Protein AF-S3ZGA6-F1 (afdb_monomer)

Organism: NCBI:txid1286094

Structure (mmCIF, N/CA/C/O backbone):
data_AF-S3ZGA6-F1
#
_entry.id   AF-S3ZGA6-F1
#
loop_
_atom_site.group_PDB
_atom_site.id
_atom_site.type_symbol
_atom_site.label_atom_id
_atom_site.label_alt_id
_atom_site.label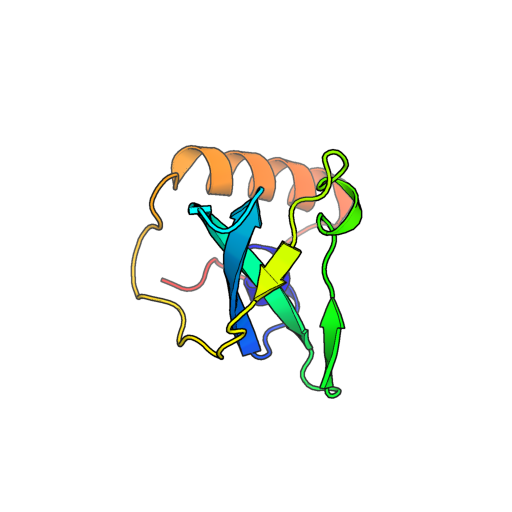_comp_id
_atom_site.label_asym_id
_atom_site.label_entity_id
_atom_site.label_seq_id
_atom_site.pdbx_PDB_ins_code
_atom_site.Cartn_x
_atom_site.Cartn_y
_atom_site.Cartn_z
_atom_site.occupancy
_atom_site.B_iso_or_equiv
_atom_site.auth_seq_id
_atom_site.auth_comp_id
_atom_site.auth_asym_id
_atom_site.auth_atom_id
_atom_site.pdbx_PDB_model_num
ATOM 1 N N . MET A 1 1 ? 5.023 2.648 -4.435 1.00 85.31 1 MET A N 1
ATOM 2 C CA . MET A 1 1 ? 5.420 1.781 -3.299 1.00 85.31 1 MET A CA 1
ATOM 3 C C . MET A 1 1 ? 6.279 0.657 -3.853 1.00 85.31 1 MET A C 1
ATOM 5 O O . MET A 1 1 ? 5.884 0.090 -4.860 1.00 85.31 1 MET A O 1
ATOM 9 N N . ILE A 1 2 ? 7.399 0.307 -3.208 1.00 90.25 2 ILE A N 1
ATOM 10 C CA . ILE A 1 2 ? 8.396 -0.618 -3.779 1.00 90.25 2 ILE A CA 1
ATOM 11 C C . ILE A 1 2 ? 7.839 -1.984 -4.209 1.00 90.25 2 ILE A C 1
ATOM 13 O O . ILE A 1 2 ? 8.232 -2.503 -5.243 1.00 90.25 2 ILE A O 1
ATOM 17 N N . VAL A 1 3 ? 6.882 -2.550 -3.471 1.00 91.50 3 VAL A N 1
ATOM 18 C CA . VAL A 1 3 ? 6.244 -3.825 -3.845 1.00 91.50 3 VAL A CA 1
ATOM 19 C C . VAL A 1 3 ? 5.494 -3.694 -5.176 1.00 91.50 3 VAL A C 1
ATOM 21 O O . VAL A 1 3 ? 5.613 -4.563 -6.032 1.00 91.50 3 VAL A O 1
ATOM 24 N N . ASN A 1 4 ? 4.783 -2.582 -5.378 1.00 91.50 4 ASN A N 1
ATOM 25 C CA . ASN A 1 4 ? 4.085 -2.291 -6.630 1.00 91.50 4 ASN A CA 1
ATOM 26 C C . ASN A 1 4 ? 5.070 -2.045 -7.791 1.00 91.50 4 ASN A C 1
ATOM 28 O O . ASN A 1 4 ? 4.803 -2.482 -8.899 1.00 91.50 4 ASN A O 1
ATOM 32 N N . ASP A 1 5 ? 6.236 -1.430 -7.544 1.00 89.25 5 ASP A N 1
ATOM 33 C CA . ASP A 1 5 ? 7.291 -1.289 -8.571 1.00 89.25 5 ASP A CA 1
ATOM 34 C C . ASP A 1 5 ? 7.839 -2.643 -9.048 1.00 89.25 5 ASP A C 1
ATOM 36 O O . ASP A 1 5 ? 8.181 -2.802 -10.215 1.00 89.25 5 ASP A O 1
ATOM 40 N N . ILE A 1 6 ? 7.944 -3.619 -8.142 1.00 90.00 6 ILE A N 1
ATOM 41 C CA . ILE A 1 6 ? 8.525 -4.935 -8.442 1.00 90.00 6 ILE A CA 1
ATOM 42 C C . ILE A 1 6 ? 7.497 -5.865 -9.092 1.00 90.00 6 ILE A C 1
ATOM 44 O O . ILE A 1 6 ? 7.822 -6.571 -10.044 1.00 90.00 6 ILE A O 1
ATOM 48 N N . PHE A 1 7 ? 6.272 -5.894 -8.563 1.00 90.25 7 PHE A N 1
ATOM 49 C CA . PHE A 1 7 ? 5.265 -6.893 -8.931 1.00 90.25 7 PHE A CA 1
ATOM 50 C C . PHE A 1 7 ? 4.088 -6.335 -9.739 1.00 90.25 7 PHE A C 1
ATOM 52 O O . PHE A 1 7 ? 3.253 -7.110 -10.208 1.00 90.25 7 PHE A O 1
ATOM 59 N N . GLY A 1 8 ? 3.990 -5.013 -9.896 1.00 91.00 8 GLY A N 1
ATOM 60 C CA . GLY A 1 8 ? 2.821 -4.359 -10.477 1.00 91.00 8 GLY A CA 1
ATOM 61 C C . GLY A 1 8 ? 1.556 -4.595 -9.648 1.00 91.00 8 GLY A C 1
ATOM 62 O O . GLY A 1 8 ? 1.611 -4.764 -8.426 1.00 91.00 8 GLY A O 1
ATOM 63 N N . GLY A 1 9 ? 0.415 -4.634 -10.335 1.00 93.50 9 GLY A N 1
ATOM 64 C CA . GLY A 1 9 ? -0.903 -4.783 -9.721 1.00 93.50 9 GLY A CA 1
ATOM 65 C C . GLY A 1 9 ? -1.483 -3.459 -9.228 1.00 93.50 9 GLY A C 1
ATOM 66 O O . GLY A 1 9 ? -1.053 -2.380 -9.644 1.00 93.50 9 GLY A O 1
ATOM 67 N N . ASP A 1 10 ? -2.464 -3.558 -8.338 1.00 95.12 10 ASP A N 1
ATOM 68 C CA . ASP A 1 10 ? -3.189 -2.407 -7.813 1.00 95.12 10 ASP A CA 1
ATOM 69 C C . ASP A 1 10 ? -2.522 -1.884 -6.543 1.00 95.12 10 ASP A C 1
ATOM 71 O O . ASP A 1 10 ? -2.242 -2.637 -5.607 1.00 95.12 10 ASP A O 1
ATOM 75 N N . LEU A 1 11 ? -2.329 -0.570 -6.482 1.00 94.69 11 LEU A N 1
ATOM 76 C CA . LEU A 1 11 ? -1.938 0.112 -5.258 1.00 94.69 11 LEU A CA 1
ATOM 77 C C . LEU A 1 11 ? -3.203 0.451 -4.462 1.00 94.69 11 LEU A C 1
ATOM 79 O O . LEU A 1 11 ? -4.089 1.141 -4.968 1.00 94.69 11 LEU A O 1
ATOM 83 N N . LEU A 1 12 ? -3.293 -0.029 -3.224 1.00 96.06 12 LEU A N 1
ATOM 84 C CA . LEU A 1 12 ? -4.414 0.257 -2.334 1.00 96.06 12 LEU A CA 1
ATOM 85 C C . LEU A 1 12 ? -4.026 1.287 -1.283 1.00 96.06 12 LEU A C 1
ATOM 87 O O . LEU A 1 12 ? -2.880 1.339 -0.832 1.00 96.06 12 LEU A O 1
ATOM 91 N N . VAL A 1 13 ? -5.014 2.083 -0.881 1.00 96.06 13 VAL A N 1
ATOM 92 C CA . VAL A 1 13 ? -4.940 2.965 0.280 1.00 96.06 13 VAL A CA 1
ATOM 93 C C . VAL A 1 13 ? -6.175 2.778 1.152 1.00 96.06 13 VAL A C 1
ATOM 95 O O . VAL A 1 13 ? -7.284 2.646 0.634 1.00 96.06 13 VAL A O 1
ATOM 98 N N . GLY A 1 14 ? -5.991 2.809 2.466 1.00 96.75 14 GLY A N 1
ATOM 99 C CA . GLY A 1 14 ? -7.061 2.815 3.458 1.00 96.75 14 GLY A CA 1
ATOM 100 C C . GLY A 1 14 ? -6.797 3.849 4.545 1.00 96.75 14 GLY A C 1
ATOM 101 O O . GLY A 1 14 ? -5.659 4.267 4.762 1.00 96.75 14 GLY A O 1
ATOM 102 N N . GLU A 1 15 ? -7.849 4.283 5.224 1.00 97.75 15 GLU A N 1
ATOM 103 C CA . GLU A 1 15 ? -7.756 5.182 6.370 1.00 97.75 15 GLU A CA 1
ATOM 104 C C . GLU A 1 15 ? -7.402 4.399 7.630 1.00 97.75 15 GLU A C 1
ATOM 106 O O . GLU A 1 15 ? -8.024 3.386 7.932 1.00 97.75 15 GLU A O 1
ATOM 111 N N . VAL A 1 16 ? -6.441 4.892 8.405 1.00 97.62 16 VAL A N 1
ATOM 112 C CA . VAL A 1 16 ? -6.102 4.344 9.719 1.00 97.62 16 VAL A CA 1
ATOM 113 C C . VAL A 1 16 ? -6.916 5.079 10.772 1.00 97.62 16 VAL A C 1
ATOM 115 O O . VAL A 1 16 ? -6.761 6.291 10.937 1.00 97.62 16 VAL A O 1
ATOM 118 N N . HIS A 1 17 ? -7.754 4.348 11.496 1.00 97.25 17 HIS A N 1
ATOM 119 C CA . HIS A 1 17 ? -8.576 4.865 12.586 1.00 97.25 17 HIS A CA 1
ATOM 120 C C . HIS A 1 17 ? -8.132 4.285 13.927 1.00 97.25 17 HIS A C 1
ATOM 122 O O . HIS A 1 17 ? -7.773 3.114 14.006 1.00 97.25 17 HIS A O 1
ATOM 128 N N . LEU A 1 18 ? -8.185 5.091 14.983 1.00 97.25 18 LEU A N 1
ATOM 129 C CA . LEU A 1 18 ? -8.024 4.667 16.374 1.00 97.25 18 LEU A CA 1
ATOM 130 C C . LEU A 1 18 ? -9.094 5.378 17.201 1.00 97.25 18 LEU A C 1
ATOM 132 O O . LEU A 1 18 ? -9.250 6.590 17.082 1.00 97.25 18 LEU A O 1
ATOM 136 N N . ASP A 1 19 ? -9.864 4.623 17.984 1.00 95.62 19 ASP A N 1
ATOM 137 C CA . ASP A 1 19 ? -10.952 5.151 18.821 1.00 95.62 19 ASP A CA 1
ATOM 138 C C . ASP A 1 19 ? -11.937 6.071 18.062 1.00 95.62 19 ASP A C 1
ATOM 140 O O . ASP A 1 19 ? -12.462 7.046 18.595 1.00 95.62 19 ASP A O 1
ATOM 144 N N . GLY A 1 20 ? -12.185 5.760 16.783 1.00 93.31 20 GLY A N 1
ATOM 145 C CA . GLY A 1 20 ? -13.087 6.509 15.899 1.00 93.31 20 GLY A CA 1
ATOM 146 C C . GLY A 1 20 ? -12.497 7.778 15.269 1.00 93.31 20 GLY A C 1
ATOM 147 O O . GLY A 1 20 ? -13.185 8.428 14.485 1.00 93.31 20 GLY A O 1
ATOM 148 N N . ALA A 1 21 ? -11.245 8.132 15.574 1.00 96.75 21 ALA A N 1
ATOM 149 C CA . ALA A 1 21 ? -10.535 9.244 14.947 1.00 96.75 21 ALA A CA 1
ATOM 150 C C . ALA A 1 21 ? -9.616 8.753 13.818 1.00 96.75 21 ALA A C 1
ATOM 152 O O . ALA A 1 21 ? -8.929 7.742 13.965 1.00 96.75 21 ALA A O 1
ATOM 153 N N . GLN A 1 22 ? -9.558 9.491 12.705 1.00 96.88 22 GLN A N 1
ATOM 154 C CA . GLN A 1 22 ? -8.654 9.198 11.591 1.00 96.88 22 GLN A CA 1
ATOM 155 C C . GLN A 1 22 ? -7.259 9.783 11.868 1.00 96.88 22 GLN A C 1
ATOM 157 O O . GLN A 1 22 ? -7.118 10.961 12.191 1.00 96.88 22 GLN A O 1
ATOM 162 N N . HIS A 1 23 ? -6.226 8.945 11.754 1.00 95.38 23 HIS A N 1
ATOM 163 C CA . HIS A 1 23 ? -4.836 9.283 12.087 1.00 95.38 23 HIS A CA 1
ATOM 164 C C . HIS A 1 23 ? -3.883 9.261 10.887 1.00 95.38 23 HIS A C 1
ATOM 166 O O . HIS A 1 23 ? -2.724 9.658 11.013 1.00 95.38 23 HIS A O 1
ATOM 172 N N . GLY A 1 24 ? -4.336 8.788 9.728 1.00 94.19 24 GLY A N 1
ATOM 173 C CA . GLY A 1 24 ? -3.515 8.741 8.527 1.00 94.19 24 GLY A CA 1
ATOM 174 C C . GLY A 1 24 ? -3.997 7.723 7.508 1.00 94.19 24 GLY A C 1
ATOM 175 O O . GLY A 1 24 ? -5.129 7.239 7.558 1.00 94.19 24 GLY A O 1
ATOM 176 N N . PHE A 1 25 ? -3.111 7.401 6.575 1.00 94.38 25 PHE A N 1
ATOM 177 C CA . PHE A 1 25 ? -3.380 6.458 5.500 1.00 94.38 25 PHE A CA 1
ATOM 178 C C . PHE A 1 25 ? -2.371 5.319 5.527 1.00 94.38 25 PHE A C 1
ATOM 180 O O . PHE A 1 25 ? -1.179 5.544 5.741 1.00 94.38 25 PHE A O 1
ATOM 187 N N . HIS A 1 26 ? -2.860 4.113 5.277 1.00 95.62 26 HIS A N 1
ATOM 188 C CA . HIS A 1 26 ? -2.057 2.913 5.108 1.00 95.62 26 HIS A CA 1
ATOM 189 C C . HIS A 1 26 ? -2.108 2.462 3.653 1.00 95.62 26 HIS A C 1
ATOM 191 O O . HIS A 1 26 ? -3.165 2.534 3.029 1.00 95.62 26 HIS A O 1
ATOM 197 N N . TRP A 1 27 ? -0.971 2.025 3.118 1.00 94.31 27 TRP A N 1
ATOM 198 C CA . TRP A 1 27 ? -0.815 1.655 1.713 1.00 94.31 27 TRP A CA 1
ATOM 199 C C . TRP A 1 27 ? -0.299 0.221 1.601 1.00 94.31 27 TRP A C 1
ATOM 201 O O . TRP A 1 27 ? 0.655 -0.142 2.286 1.00 94.31 27 TRP A O 1
ATOM 211 N N . TRP A 1 28 ? -0.882 -0.570 0.701 1.00 96.12 28 TRP A N 1
ATOM 212 C CA . TRP A 1 28 ? -0.450 -1.943 0.410 1.00 96.12 28 TRP A CA 1
ATOM 213 C C . TRP A 1 28 ? -0.664 -2.288 -1.069 1.00 96.12 28 TRP A C 1
ATOM 215 O O . TRP A 1 28 ? -1.168 -1.466 -1.839 1.00 96.12 28 TRP A O 1
ATOM 225 N N . ASN A 1 29 ? -0.220 -3.473 -1.503 1.00 96.25 29 ASN A N 1
ATOM 226 C CA . ASN A 1 29 ? -0.339 -3.903 -2.899 1.00 96.25 29 ASN A CA 1
ATOM 227 C C . ASN A 1 29 ? -1.345 -5.041 -3.028 1.00 96.25 29 ASN A C 1
ATOM 229 O O . ASN A 1 29 ? -1.301 -5.981 -2.240 1.00 96.25 29 ASN A O 1
ATOM 233 N N . ARG A 1 30 ? -2.147 -5.042 -4.088 1.00 96.62 30 ARG A N 1
ATOM 234 C CA . ARG A 1 30 ? -2.828 -6.246 -4.568 1.00 96.62 30 ARG A CA 1
ATOM 235 C C . ARG A 1 30 ? -2.168 -6.703 -5.856 1.00 96.62 30 ARG A C 1
ATOM 237 O O . ARG A 1 30 ? -2.110 -5.966 -6.834 1.00 96.62 30 ARG A O 1
ATOM 244 N N . LEU A 1 31 ? -1.641 -7.921 -5.841 1.00 95.38 31 LEU A N 1
ATOM 245 C CA . LEU A 1 31 ? -0.945 -8.520 -6.975 1.00 95.38 31 LEU A CA 1
ATOM 246 C C . LEU A 1 31 ? -1.912 -8.763 -8.148 1.00 95.38 31 LEU A C 1
ATOM 248 O O . LEU A 1 31 ? -3.116 -8.891 -7.919 1.00 95.38 31 LEU A O 1
ATOM 252 N N . PRO A 1 32 ? -1.414 -8.937 -9.389 1.00 94.19 32 PRO A N 1
ATOM 253 C CA . PRO A 1 32 ? -2.257 -9.285 -10.540 1.00 94.19 32 PRO A CA 1
ATOM 254 C C . PRO A 1 32 ? -3.103 -10.557 -10.351 1.00 94.19 32 PRO A C 1
ATOM 256 O O . PRO A 1 32 ? -4.131 -10.720 -10.998 1.00 94.19 32 PRO A O 1
ATOM 259 N N . SER A 1 33 ? -2.693 -11.454 -9.447 1.00 95.75 33 SER A N 1
ATOM 260 C CA . SER A 1 33 ? -3.458 -12.644 -9.052 1.00 95.75 33 SER A CA 1
ATOM 261 C C . SER A 1 33 ? -4.665 -12.350 -8.150 1.00 95.75 33 SER A C 1
ATOM 263 O O . SER A 1 33 ? -5.418 -13.267 -7.835 1.00 95.75 33 SER A O 1
ATOM 265 N N . GLY A 1 34 ? -4.839 -11.108 -7.690 1.00 95.56 34 GLY A N 1
ATOM 266 C CA . GLY A 1 34 ? -5.857 -10.705 -6.718 1.00 95.56 34 GLY A CA 1
ATOM 267 C C . GLY A 1 34 ? -5.440 -10.879 -5.254 1.00 95.56 34 GLY A C 1
ATOM 268 O O . GLY A 1 34 ? -6.173 -10.450 -4.369 1.00 95.56 34 GLY A O 1
ATOM 269 N N . VAL A 1 35 ? -4.269 -11.464 -4.981 1.00 96.81 35 VAL A N 1
ATOM 270 C CA . VAL A 1 35 ? -3.740 -11.607 -3.615 1.00 96.81 35 VAL A CA 1
ATOM 271 C C . VAL A 1 35 ? -3.323 -10.245 -3.067 1.00 96.81 35 VAL A C 1
ATOM 273 O O . VAL A 1 35 ? -2.519 -9.547 -3.688 1.00 96.81 35 VAL A O 1
ATOM 276 N N . GLU A 1 36 ? -3.828 -9.890 -1.889 1.00 96.12 36 GLU A N 1
ATOM 277 C CA . GLU A 1 36 ? -3.392 -8.699 -1.162 1.00 96.12 36 GLU A CA 1
ATOM 278 C C . GLU A 1 36 ? -2.123 -8.999 -0.360 1.00 96.12 36 GLU A C 1
ATOM 280 O O . GLU A 1 36 ? -2.068 -9.939 0.431 1.00 96.12 36 GLU A O 1
ATOM 285 N N . LEU A 1 37 ? -1.085 -8.203 -0.605 1.00 96.19 37 LEU A N 1
ATOM 286 C CA . LEU A 1 37 ? 0.210 -8.280 0.047 1.00 96.19 37 LEU A CA 1
ATOM 287 C C . LEU A 1 37 ? 0.430 -7.019 0.879 1.00 96.19 37 LEU A C 1
ATOM 289 O O . LEU A 1 37 ? 0.763 -5.950 0.357 1.00 96.19 37 LEU A O 1
ATOM 293 N N . ASP A 1 38 ? 0.280 -7.186 2.186 1.00 95.94 38 ASP A N 1
ATOM 294 C CA . ASP A 1 38 ? 0.490 -6.146 3.179 1.00 95.94 38 ASP A CA 1
ATOM 295 C C . ASP A 1 38 ? 1.582 -6.574 4.163 1.00 95.94 38 ASP A C 1
ATOM 297 O O . ASP A 1 38 ? 1.380 -7.418 5.034 1.00 95.94 38 ASP A O 1
ATOM 301 N N . LEU A 1 39 ? 2.775 -6.006 3.988 1.00 95.00 39 LEU A N 1
ATOM 302 C CA . LEU A 1 39 ? 3.958 -6.364 4.774 1.00 95.00 39 LEU A CA 1
ATOM 303 C C . LEU A 1 39 ? 4.016 -5.656 6.131 1.00 95.00 39 LEU A C 1
ATOM 305 O O . LEU A 1 39 ? 4.903 -5.955 6.931 1.00 95.00 39 LEU A O 1
ATOM 309 N N . THR A 1 40 ? 3.134 -4.685 6.382 1.00 94.69 40 THR A N 1
ATOM 310 C CA . THR A 1 40 ? 3.194 -3.855 7.590 1.00 94.69 40 THR A CA 1
ATOM 311 C C . THR A 1 40 ? 1.870 -3.769 8.342 1.00 94.69 40 THR A C 1
ATOM 313 O O . THR A 1 40 ? 1.829 -3.098 9.368 1.00 94.69 40 THR A O 1
ATOM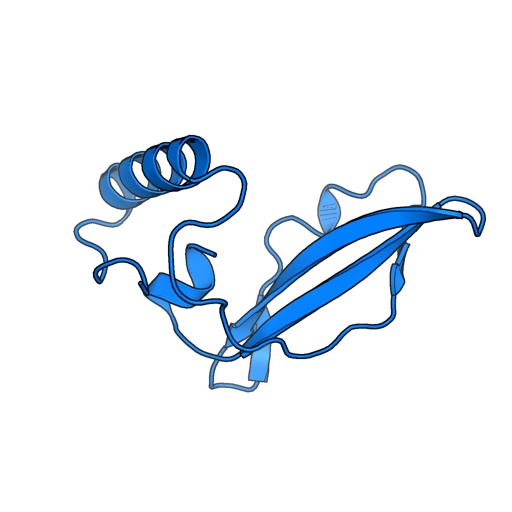 316 N N . HIS A 1 41 ? 0.820 -4.478 7.911 1.00 94.56 41 HIS A N 1
ATOM 317 C CA . HIS A 1 41 ? -0.458 -4.560 8.627 1.00 94.56 41 HIS A CA 1
ATOM 318 C C . HIS A 1 41 ? -0.279 -4.902 10.113 1.00 94.56 41 HIS A C 1
ATOM 320 O O . HIS A 1 41 ? -0.834 -4.253 10.994 1.00 94.56 41 HIS A O 1
ATOM 326 N N . GLU A 1 42 ? 0.561 -5.894 10.414 1.00 94.94 42 GLU A N 1
ATOM 327 C CA . GLU A 1 42 ? 0.781 -6.375 11.785 1.00 94.94 42 GLU A CA 1
ATOM 328 C C . GLU A 1 42 ? 1.530 -5.371 12.686 1.00 94.94 42 GLU A C 1
ATOM 330 O O . GLU A 1 42 ? 1.658 -5.582 13.894 1.00 94.94 42 GLU A O 1
ATOM 335 N N . GLN A 1 43 ? 2.014 -4.252 12.133 1.00 94.75 43 GLN A N 1
ATOM 336 C CA . GLN A 1 43 ? 2.613 -3.167 12.916 1.00 94.75 43 GLN A CA 1
ATOM 337 C C . GLN A 1 43 ? 1.554 -2.326 13.656 1.00 94.75 43 GLN A C 1
ATOM 339 O O . GLN A 1 43 ? 1.891 -1.611 14.605 1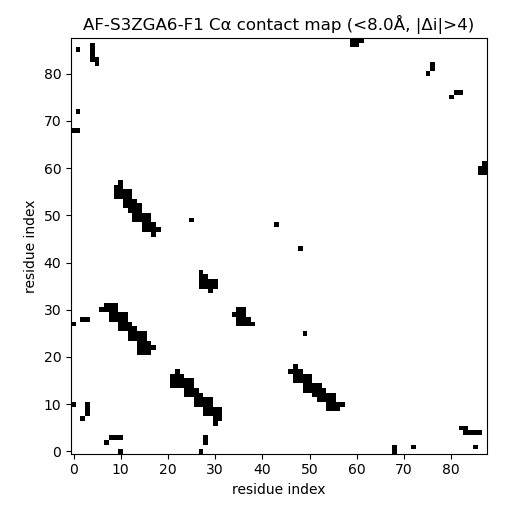.00 94.75 43 GLN A O 1
ATOM 344 N N . PHE A 1 44 ? 0.272 -2.428 13.283 1.00 94.94 44 PHE A N 1
ATOM 345 C CA . PHE A 1 44 ? -0.846 -1.809 14.000 1.00 94.94 44 PHE A CA 1
ATOM 346 C C . PHE A 1 44 ? -1.208 -2.612 15.257 1.00 94.94 44 PHE A C 1
ATOM 348 O O . PHE A 1 44 ? -2.056 -3.498 15.242 1.00 94.94 44 PHE A O 1
ATOM 355 N N . GLN A 1 45 ? -0.549 -2.300 16.374 1.00 93.88 45 GLN A N 1
ATOM 356 C CA . GLN A 1 45 ? -0.657 -3.088 17.612 1.00 93.88 45 GLN A CA 1
ATOM 357 C C . GLN A 1 45 ? -1.543 -2.459 18.695 1.00 93.88 45 GLN A C 1
ATOM 359 O O . GLN A 1 45 ? -1.773 -3.073 19.733 1.00 93.88 45 GLN A O 1
ATOM 364 N N . ARG A 1 46 ? -2.027 -1.226 18.502 1.00 93.50 46 ARG A N 1
ATOM 365 C CA . ARG A 1 46 ? -2.734 -0.459 19.546 1.00 93.50 46 ARG A CA 1
ATOM 366 C C . ARG A 1 46 ? -4.236 -0.345 19.297 1.00 93.50 46 ARG A C 1
ATOM 368 O O . ARG A 1 46 ? -4.848 0.621 19.728 1.00 93.50 46 ARG A O 1
ATOM 375 N N . GLY A 1 47 ? -4.816 -1.310 18.584 1.00 93.81 47 GLY A N 1
ATOM 376 C CA . GLY A 1 47 ? -6.236 -1.291 18.222 1.00 93.81 47 GLY A CA 1
ATOM 377 C C . GLY A 1 47 ? -6.564 -0.367 17.050 1.00 93.81 47 GLY A C 1
ATOM 378 O O . GLY A 1 47 ? -7.731 -0.052 16.837 1.00 93.81 47 GLY A O 1
ATOM 379 N N . GLN A 1 48 ? -5.557 0.070 16.285 1.00 97.19 48 GLN A N 1
ATOM 380 C CA . GLN A 1 48 ? -5.819 0.787 15.043 1.00 97.19 48 GLN A CA 1
ATOM 381 C C . GLN A 1 48 ? -6.480 -0.146 14.021 1.00 97.19 48 GLN A C 1
ATOM 383 O O . GLN A 1 48 ? -6.099 -1.310 13.905 1.00 97.19 48 GLN A O 1
ATOM 388 N N . ALA A 1 49 ? -7.431 0.381 13.256 1.00 95.50 49 ALA A N 1
ATOM 389 C CA . ALA A 1 49 ? -8.104 -0.327 12.174 1.00 95.50 49 ALA A CA 1
ATOM 390 C C . ALA A 1 49 ? -7.883 0.399 10.846 1.00 95.50 49 ALA A C 1
ATOM 392 O O . ALA A 1 49 ? -8.012 1.621 10.775 1.00 95.50 49 ALA A O 1
ATOM 393 N N . VAL A 1 50 ? -7.584 -0.359 9.790 1.00 96.50 50 VAL A N 1
ATOM 394 C CA . VAL A 1 50 ? -7.548 0.160 8.419 1.00 96.50 50 VAL A CA 1
ATOM 395 C C . VAL A 1 50 ? -8.934 -0.010 7.802 1.00 96.50 50 VAL A C 1
ATOM 397 O O . VAL A 1 50 ? -9.475 -1.113 7.776 1.00 96.50 50 VAL A O 1
ATOM 400 N N . THR A 1 51 ? -9.531 1.076 7.321 1.00 93.06 51 THR A N 1
ATOM 401 C CA . THR A 1 51 ? -10.876 1.091 6.729 1.00 93.06 51 THR A CA 1
ATOM 402 C C . THR A 1 51 ? -10.874 1.791 5.368 1.00 93.06 51 THR A C 1
ATOM 404 O O . THR A 1 51 ? -9.850 2.313 4.929 1.00 93.06 51 THR A O 1
ATOM 407 N N . ALA A 1 52 ? -12.015 1.774 4.670 1.00 88.81 52 ALA A N 1
ATOM 408 C CA . ALA A 1 52 ? -12.215 2.503 3.411 1.00 88.81 52 ALA A CA 1
ATOM 409 C C . ALA A 1 52 ? -11.154 2.210 2.326 1.00 88.81 52 ALA A C 1
ATOM 411 O O . ALA A 1 52 ? -10.721 3.108 1.602 1.00 88.81 52 ALA A O 1
ATOM 412 N N . ALA A 1 53 ? -10.739 0.943 2.214 1.00 93.56 53 ALA A N 1
ATOM 413 C CA . ALA A 1 53 ? -9.782 0.497 1.210 1.00 93.56 53 ALA A CA 1
ATOM 414 C C . ALA A 1 53 ? -10.257 0.849 -0.207 1.00 93.56 53 ALA A C 1
ATOM 416 O O . ALA A 1 53 ? -11.352 0.462 -0.622 1.00 93.56 53 ALA A O 1
ATOM 417 N N . ARG A 1 54 ? -9.419 1.550 -0.968 1.00 96.62 54 ARG A N 1
ATOM 418 C CA . ARG A 1 54 ? -9.673 1.856 -2.378 1.00 96.62 54 ARG A CA 1
ATOM 419 C C . ARG A 1 54 ? -8.416 1.697 -3.211 1.00 96.62 54 ARG A C 1
ATOM 421 O O . ARG A 1 54 ? -7.310 1.964 -2.743 1.00 96.62 54 ARG A O 1
ATOM 428 N N . VAL A 1 55 ? -8.612 1.312 -4.466 1.00 96.44 55 VAL A N 1
ATOM 429 C CA . VAL A 1 55 ? -7.546 1.312 -5.467 1.00 96.44 55 VAL A CA 1
ATOM 430 C C . VAL A 1 55 ? -7.220 2.755 -5.838 1.00 96.44 55 VAL A C 1
ATOM 432 O O . VAL A 1 55 ? -8.113 3.595 -5.987 1.00 96.44 55 VAL A O 1
ATOM 435 N N . VAL A 1 56 ? -5.932 3.042 -5.964 1.00 92.56 56 VAL A N 1
ATOM 436 C CA . VAL A 1 56 ? -5.401 4.345 -6.343 1.00 92.56 56 VAL A CA 1
ATOM 437 C C . VAL A 1 56 ? -4.432 4.147 -7.492 1.00 92.56 56 VAL A C 1
ATOM 439 O O . VAL A 1 56 ? -3.491 3.363 -7.390 1.00 92.56 56 VAL A O 1
ATOM 442 N N . GLU A 1 57 ? -4.641 4.886 -8.579 1.00 88.06 57 GLU A N 1
ATOM 443 C CA . GLU A 1 57 ? -3.603 5.022 -9.593 1.00 88.06 57 GLU A CA 1
ATOM 444 C C . GLU A 1 57 ? -2.390 5.694 -8.969 1.00 88.06 57 GLU A C 1
ATOM 446 O O . GLU A 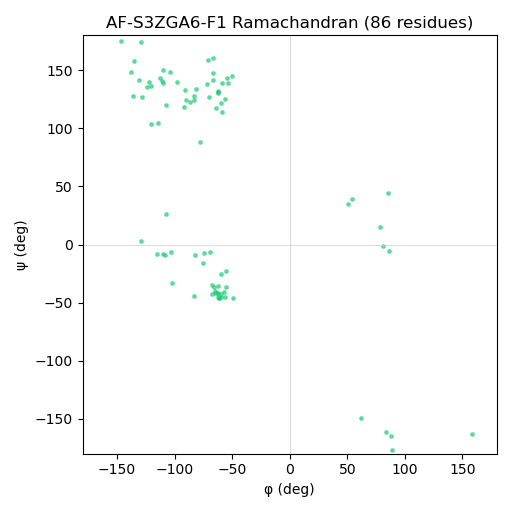1 57 ? -2.501 6.713 -8.281 1.00 88.06 57 GLU A O 1
ATOM 451 N N . ARG A 1 58 ? -1.218 5.108 -9.198 1.00 81.81 58 ARG A N 1
ATOM 452 C CA . ARG A 1 58 ? 0.019 5.655 -8.667 1.00 81.81 58 ARG A CA 1
ATOM 453 C C . ARG A 1 58 ? 0.210 7.081 -9.200 1.00 81.81 58 ARG A C 1
ATOM 455 O O . ARG A 1 58 ? 0.277 7.248 -10.417 1.00 81.81 58 ARG A O 1
ATOM 462 N N . PRO A 1 59 ? 0.322 8.090 -8.317 1.00 77.25 59 PRO A N 1
ATOM 463 C CA . PRO A 1 59 ? 0.573 9.452 -8.757 1.00 77.25 59 PRO A CA 1
ATOM 464 C C . PRO A 1 59 ? 1.887 9.513 -9.542 1.00 77.25 59 PRO A C 1
ATOM 466 O O . PRO A 1 59 ? 2.855 8.878 -9.106 1.00 77.25 59 PRO A O 1
ATOM 469 N N . PRO A 1 60 ? 1.942 10.266 -10.653 1.00 76.81 60 PRO A N 1
ATOM 470 C CA . PRO A 1 60 ? 3.199 10.507 -11.335 1.00 76.81 60 PRO A CA 1
ATOM 471 C C . PRO A 1 60 ? 4.119 11.363 -10.454 1.00 76.81 60 PRO A C 1
ATOM 473 O O . PRO A 1 60 ? 3.673 12.246 -9.715 1.00 76.81 60 PRO A O 1
ATOM 476 N N . GLY A 1 61 ? 5.415 11.122 -10.570 1.00 76.94 61 GLY A N 1
ATOM 477 C CA . GLY A 1 61 ? 6.489 11.852 -9.927 1.00 76.94 61 GLY A CA 1
ATOM 478 C C . GLY A 1 61 ? 6.887 11.333 -8.540 1.00 76.94 61 GLY A C 1
ATOM 479 O O . GLY A 1 61 ? 6.396 10.312 -8.049 1.00 76.94 61 GLY A O 1
ATOM 480 N N . PRO A 1 62 ? 7.830 12.036 -7.889 1.00 77.81 62 PRO A N 1
ATOM 481 C CA . PRO A 1 62 ? 8.328 11.662 -6.574 1.00 77.81 62 PRO A CA 1
ATOM 482 C C . PRO A 1 62 ? 7.223 11.692 -5.512 1.00 77.81 62 PRO A C 1
ATOM 484 O O . PRO A 1 62 ? 6.512 12.685 -5.356 1.00 77.81 62 PRO A O 1
ATOM 487 N N . LEU A 1 63 ? 7.114 10.616 -4.733 1.00 78.50 63 LEU A N 1
ATOM 488 C CA . LEU A 1 63 ? 6.201 10.561 -3.590 1.00 78.50 63 LEU A CA 1
ATOM 489 C C . LEU A 1 63 ? 6.686 11.462 -2.440 1.00 78.50 63 LEU A C 1
ATOM 491 O O . LEU A 1 63 ? 7.874 11.763 -2.308 1.00 78.50 63 LEU A O 1
ATOM 495 N N . HIS A 1 64 ? 5.764 11.836 -1.550 1.00 79.69 64 HIS A N 1
ATOM 496 C CA . HIS A 1 64 ? 6.093 12.435 -0.255 1.00 79.69 64 HIS A CA 1
ATOM 497 C C . HIS A 1 64 ? 6.977 11.440 0.518 1.00 79.69 64 HIS A C 1
ATOM 499 O O . HIS A 1 64 ? 6.487 10.363 0.850 1.00 79.69 64 HIS A O 1
ATOM 505 N N . ARG A 1 65 ? 8.251 11.778 0.781 1.00 88.56 65 ARG A N 1
ATOM 506 C CA . ARG A 1 65 ? 9.339 10.879 1.262 1.00 88.56 65 ARG A CA 1
ATOM 507 C C . ARG A 1 65 ? 10.104 10.109 0.177 1.00 88.56 65 ARG A C 1
ATOM 509 O O . ARG A 1 65 ? 10.367 8.910 0.292 1.00 88.56 65 ARG A O 1
ATOM 516 N N . TRP A 1 66 ? 10.454 10.805 -0.903 1.00 89.75 66 TRP A N 1
ATOM 517 C CA . TRP A 1 66 ? 11.229 10.239 -2.007 1.00 89.75 66 TRP A CA 1
ATOM 518 C C . TRP A 1 66 ? 12.607 9.719 -1.579 1.00 89.75 66 TRP A C 1
ATOM 520 O O . TRP A 1 66 ? 12.984 8.617 -1.972 1.00 89.75 66 TRP A O 1
ATOM 530 N N . ASP A 1 67 ? 13.326 10.454 -0.731 1.00 93.00 67 ASP A N 1
ATOM 531 C CA . ASP A 1 67 ? 14.661 10.049 -0.278 1.00 93.00 67 ASP A CA 1
ATOM 532 C C . ASP A 1 67 ? 14.607 8.763 0.561 1.00 93.00 67 ASP A C 1
ATOM 534 O O . ASP A 1 67 ? 15.409 7.848 0.361 1.00 93.00 67 ASP A O 1
ATOM 538 N N . GLU A 1 68 ? 13.616 8.626 1.450 1.00 93.94 68 GLU A N 1
ATOM 539 C CA . GLU A 1 68 ? 13.401 7.390 2.206 1.00 93.94 68 GLU A CA 1
ATOM 540 C C . GLU A 1 68 ? 12.992 6.220 1.303 1.00 93.94 68 GLU A C 1
ATOM 542 O O . GLU A 1 68 ? 13.428 5.087 1.528 1.00 93.94 68 GLU A O 1
ATOM 547 N N . TYR A 1 69 ? 12.199 6.480 0.258 1.00 91.50 69 TYR A N 1
ATOM 548 C CA . TYR A 1 69 ? 11.886 5.483 -0.765 1.00 91.50 69 TYR A CA 1
ATOM 549 C C . TYR A 1 69 ? 13.149 5.015 -1.503 1.00 91.50 69 TYR A C 1
ATOM 551 O O . TYR A 1 69 ? 13.351 3.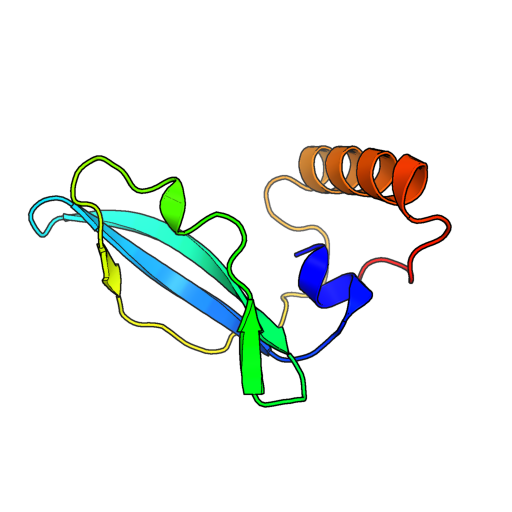806 -1.648 1.00 91.50 69 TYR A O 1
ATOM 559 N N . LEU A 1 70 ? 14.022 5.935 -1.926 1.00 92.62 70 LEU A N 1
ATOM 560 C CA . LEU A 1 70 ? 15.280 5.599 -2.596 1.00 92.62 70 LEU A CA 1
ATOM 561 C C . LEU A 1 70 ? 16.206 4.787 -1.683 1.00 92.62 70 LEU A C 1
ATOM 563 O O . LEU A 1 70 ? 16.763 3.782 -2.124 1.00 92.62 7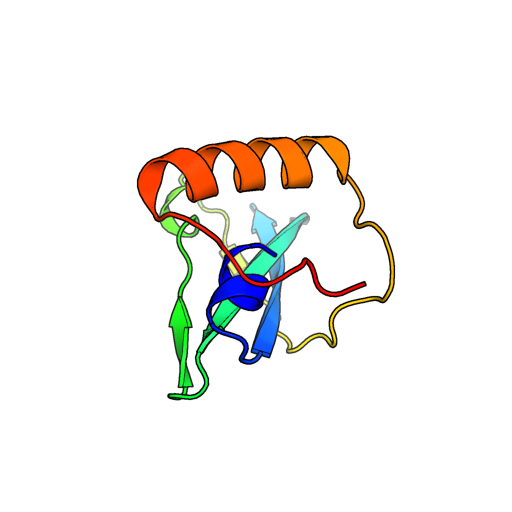0 LEU A O 1
ATOM 567 N N . LEU A 1 71 ? 16.308 5.153 -0.401 1.00 95.56 71 LEU A N 1
ATOM 568 C CA . LEU A 1 71 ? 17.084 4.401 0.587 1.00 95.56 71 LEU A CA 1
ATOM 569 C C . LEU A 1 71 ? 16.537 2.980 0.792 1.00 95.56 71 LEU A C 1
ATOM 571 O O . LEU A 1 71 ? 17.305 2.015 0.840 1.00 95.56 71 LEU A O 1
ATOM 575 N N . LEU A 1 72 ? 15.214 2.827 0.918 1.00 94.06 72 LEU A N 1
ATOM 576 C CA . LEU A 1 72 ? 14.584 1.509 1.001 1.00 94.06 72 LEU A CA 1
ATOM 577 C C . LEU A 1 72 ? 14.884 0.691 -0.258 1.00 94.06 72 LEU A C 1
ATOM 579 O O . LEU A 1 72 ? 15.272 -0.472 -0.160 1.00 94.06 72 LEU A O 1
ATOM 583 N N . ARG A 1 73 ? 14.756 1.303 -1.436 1.00 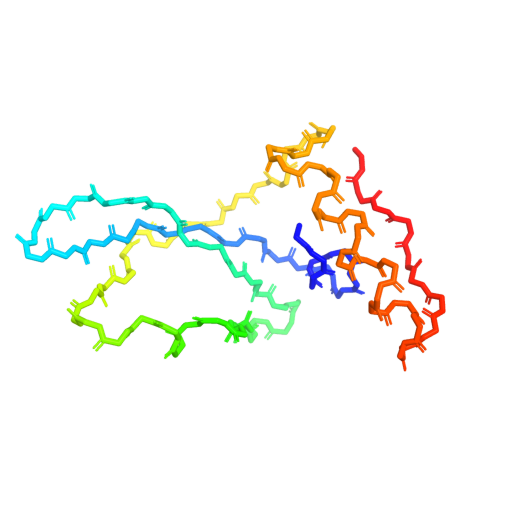93.19 73 ARG A N 1
ATOM 584 C CA . ARG A 1 73 ? 15.017 0.657 -2.720 1.00 93.19 73 ARG A CA 1
ATOM 585 C C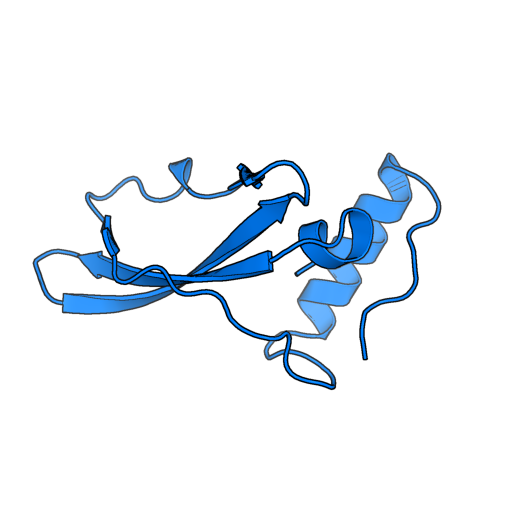 . ARG A 1 73 ? 16.455 0.184 -2.858 1.00 93.19 73 ARG A C 1
ATOM 587 O O . ARG A 1 73 ? 16.665 -0.967 -3.230 1.00 93.19 73 ARG A O 1
ATOM 594 N N . GLU A 1 74 ? 17.430 1.012 -2.500 1.00 95.38 74 GLU A N 1
ATOM 595 C CA . GLU A 1 74 ? 18.843 0.622 -2.475 1.00 95.38 74 GLU A CA 1
ATOM 596 C C . GLU A 1 74 ? 19.059 -0.614 -1.587 1.00 95.38 74 GLU A C 1
ATOM 598 O O . GLU A 1 74 ? 19.727 -1.572 -1.981 1.00 95.38 74 GLU A O 1
ATOM 603 N N . ARG A 1 75 ? 18.453 -0.630 -0.393 1.00 96.19 75 ARG A N 1
ATOM 604 C CA . ARG A 1 75 ? 18.562 -1.759 0.541 1.00 96.19 75 ARG A CA 1
ATOM 605 C C . ARG A 1 75 ? 17.919 -3.027 -0.006 1.00 96.19 75 ARG A C 1
ATOM 607 O O . ARG A 1 75 ? 18.501 -4.096 0.156 1.00 96.19 75 ARG A O 1
ATOM 614 N N . VAL A 1 76 ? 16.766 -2.933 -0.665 1.00 94.69 76 VAL A N 1
ATOM 615 C CA . VAL A 1 76 ? 16.124 -4.098 -1.293 1.00 94.69 76 VAL A CA 1
ATOM 616 C C . VAL A 1 76 ? 16.959 -4.613 -2.466 1.00 94.69 76 VAL A C 1
ATOM 618 O O . VAL A 1 76 ? 17.180 -5.818 -2.546 1.00 94.69 76 VAL A O 1
ATOM 621 N N . ILE A 1 77 ? 17.509 -3.731 -3.309 1.00 95.00 77 ILE A N 1
ATOM 622 C CA . ILE A 1 77 ? 18.403 -4.113 -4.418 1.00 95.00 77 ILE A CA 1
ATOM 623 C C . ILE A 1 77 ? 19.611 -4.905 -3.907 1.00 95.00 77 ILE A C 1
ATOM 625 O O . ILE A 1 77 ? 19.982 -5.918 -4.495 1.00 95.00 77 ILE A O 1
ATOM 629 N N . LYS A 1 78 ? 20.198 -4.500 -2.773 1.00 96.44 78 LYS A N 1
ATOM 630 C CA . LYS A 1 78 ? 21.319 -5.231 -2.156 1.00 96.44 78 LYS A CA 1
ATOM 631 C C . LYS A 1 78 ? 20.978 -6.679 -1.780 1.00 96.44 78 LYS A C 1
ATOM 633 O O . LYS A 1 78 ? 21.890 -7.494 -1.715 1.00 96.44 78 LYS A O 1
ATOM 638 N N . HIS A 1 79 ? 19.706 -6.996 -1.532 1.00 94.81 79 HIS A N 1
ATOM 639 C CA . HIS A 1 79 ? 19.271 -8.336 -1.124 1.00 94.81 79 HIS A CA 1
ATOM 640 C C . HIS A 1 79 ? 18.645 -9.146 -2.266 1.00 94.81 79 HIS A C 1
ATOM 642 O O . HIS A 1 79 ? 18.788 -10.364 -2.283 1.00 94.81 79 HIS A O 1
ATOM 648 N N . LEU A 1 80 ? 17.947 -8.494 -3.201 1.00 91.94 80 LEU A N 1
ATOM 649 C CA . LEU A 1 80 ? 17.178 -9.156 -4.264 1.00 91.94 80 LEU A CA 1
ATOM 650 C C . LEU A 1 80 ? 17.804 -9.023 -5.661 1.00 91.94 80 LEU A C 1
ATOM 652 O O . LEU A 1 80 ? 17.356 -9.686 -6.591 1.00 91.94 80 LEU A O 1
ATOM 656 N N . GLY A 1 81 ? 18.836 -8.191 -5.820 1.00 91.00 81 GLY A N 1
ATOM 657 C CA . GLY A 1 81 ? 19.427 -7.868 -7.116 1.00 91.00 81 GLY A CA 1
ATOM 658 C C . GLY A 1 81 ? 18.742 -6.685 -7.805 1.00 91.00 81 GLY A C 1
ATOM 659 O O . GLY A 1 81 ? 18.040 -5.888 -7.183 1.00 91.00 81 GLY A O 1
ATOM 660 N N . HIS A 1 82 ? 18.995 -6.526 -9.105 1.00 89.25 82 HIS A N 1
ATOM 661 C CA . HIS A 1 82 ? 18.474 -5.397 -9.876 1.00 89.25 82 HIS A CA 1
ATOM 662 C C . HIS A 1 82 ? 16.936 -5.397 -9.918 1.00 89.25 82 HIS A C 1
ATOM 664 O O . HIS A 1 82 ? 16.320 -6.422 -10.204 1.00 89.25 82 HIS A O 1
ATOM 670 N N . LEU A 1 83 ? 16.330 -4.235 -9.651 1.00 88.19 83 LEU A N 1
ATOM 671 C CA . LEU A 1 83 ? 14.881 -4.029 -9.678 1.00 88.19 83 LEU A CA 1
ATOM 672 C C . LEU A 1 83 ? 14.474 -3.147 -10.869 1.00 88.19 83 LEU A C 1
ATOM 674 O O . LEU A 1 83 ? 15.235 -2.236 -11.206 1.00 88.19 83 LEU A O 1
ATOM 678 N N . PRO A 1 84 ? 13.256 -3.313 -11.423 1.00 86.50 84 PRO A N 1
ATO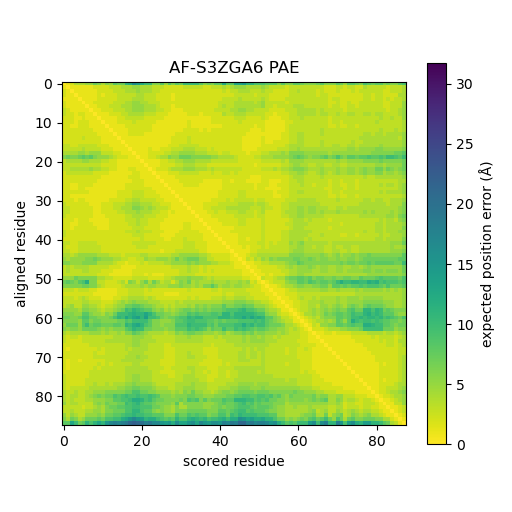M 679 C CA . PRO A 1 84 ? 12.708 -2.424 -12.453 1.00 86.50 84 PRO A CA 1
ATOM 680 C C . PRO A 1 84 ? 12.731 -0.966 -12.005 1.00 86.50 84 PRO A C 1
ATOM 682 O O . PRO A 1 84 ? 12.506 -0.713 -10.817 1.00 86.50 84 PRO A O 1
ATOM 685 N N . GLU A 1 85 ? 12.996 -0.026 -12.917 1.00 85.19 85 GLU A N 1
ATOM 686 C CA . GLU A 1 85 ? 13.017 1.412 -12.609 1.00 85.19 85 GLU A CA 1
ATOM 687 C C . GLU A 1 85 ? 11.746 1.859 -11.863 1.00 85.19 85 GLU A C 1
ATOM 689 O O . GLU A 1 85 ? 10.668 1.313 -12.112 1.00 85.19 85 GLU A O 1
ATOM 694 N N . PRO A 1 86 ? 11.846 2.821 -10.923 1.00 79.88 86 PRO A N 1
ATOM 695 C CA . PRO A 1 86 ? 10.675 3.366 -10.250 1.00 79.88 86 PRO A CA 1
ATOM 696 C C . PRO A 1 86 ? 9.646 3.863 -11.263 1.00 79.88 86 PRO A C 1
ATOM 698 O O . PRO A 1 86 ? 10.014 4.533 -12.225 1.00 79.88 86 PRO A O 1
ATOM 701 N N . ALA A 1 87 ? 8.361 3.616 -11.011 1.00 72.19 87 ALA A N 1
ATOM 702 C CA . ALA A 1 87 ? 7.324 4.314 -11.761 1.00 72.19 87 ALA A CA 1
ATOM 703 C C . ALA A 1 87 ? 7.398 5.824 -11.449 1.00 72.19 87 ALA A C 1
ATOM 705 O O . ALA A 1 87 ? 7.263 6.215 -10.280 1.00 72.19 87 ALA A O 1
ATOM 706 N N . ILE A 1 88 ? 7.671 6.611 -12.498 1.00 63.34 88 ILE A N 1
ATOM 707 C CA . ILE A 1 88 ? 7.713 8.083 -12.548 1.00 63.34 88 ILE A CA 1
ATOM 708 C C . ILE A 1 88 ? 6.421 8.576 -13.186 1.00 63.34 88 ILE A C 1
ATOM 710 O O . ILE A 1 88 ? 5.953 7.930 -14.146 1.00 63.34 88 ILE A O 1
#

Radius of gyration: 14.01 Å; Cα contacts (8 Å, |Δi|>4): 117; chains: 1; bounding box: 34×25×32 Å

Nearest PDB structures (foldseek):
  3rg1-assembly3_K  TM=2.937E-01  e=2.518E+00  Bos taurus
  3b2d-assembly1_D  TM=2.088E-01  e=1.969E+00  Homo sapiens
  5ijb-assembly2_D  TM=3.284E-01  e=5.597E+00  Mus musculus
  3rg1-assembly1_D  TM=2.841E-01  e=4.655E+00  Bos taurus

InterPro domains:
  IPR056238 YunG-like [PF24585] (1-80)

Foldseek 3Di:
DQVCQFQNAFKKKFFKDDPRDTDDIDIWGQGPVRDTDDPCPVVPDRPIDTHDIDTDDDDADADPCNVVVVVVVVVVCVVPNDTHDDHD

Mean predicted aligned error: 3.69 Å

Secondary structure (DSSP, 8-state):
-HHHHHH-SEEEEEEEEETTEEEEEEEEEE-TTS-EE-SSGGG--SS-EEEEEEEEPPPSS--TTHHHHHHHHHHHHHHH---PPPP-

Sequence (88 aa):
MIVNDIFGGDLLVGEVHLDGAQHGFHWWNRLPSGVELDLTHEQFQRGQAVTAARVVERPPGPLHRWDEYLLLRERVIKHLGHLPEPAI

pLDDT: mean 91.84, std 6.4, range [63.34, 97.75]

Solvent-accessible surface area (backbone atoms only — not comparable to full-atom values): 5390 Å² total; per-residue (Å²): 105,73,65,37,47,72,64,41,57,44,40,34,38,20,42,29,28,46,99,88,42,80,79,51,75,46,75,39,30,25,37,80,87,68,52,73,53,63,96,57,64,84,72,55,75,84,71,49,44,78,39,80,72,40,82,46,82,81,69,74,47,83,56,97,62,42,68,62,49,51,54,51,48,55,55,46,33,76,74,75,41,93,71,66,74,76,79,90